Protein AF-A0AAN8IWE6-F1 (afdb_monomer_lite)

InterPro domains:
  IPR000436 Sushi/SCR/CCP domain [PF00084] (25-84)
  IPR000436 Sushi/SCR/CCP domain [PS50923] (23-91)
  IPR000436 Sushi/SCR/CCP domain [SM00032] (25-89)
  IPR035976 Sushi/SCR/CCP superfamily [SSF57535] (24-85)

Foldseek 3Di:
DPPVVVVVVVVVVVVVVVQFVQQWAADDDDDPQWWKWKDDPVDIDTPDPDTHTAQIKIATDHDPQWDFDAQGIWGRGRHDTHRPPGGGIDGD

Secondary structure (DSSP, 8-state):
--HHHHHHHHHHHHHHHHHHHHSPBPPPPPBTTBEEEEE-SS-EESS-SSPBPTT-EEEEEPPTTEEEES--EEEEETTEEETPSP-EEEE-

Radius of gyration: 18.37 Å; chains: 1; bounding box: 54×19×50 Å

Structure (mmCIF, N/CA/C/O backbone):
data_AF-A0AAN8IWE6-F1
#
_entry.id   AF-A0AAN8IWE6-F1
#
loop_
_atom_site.group_PDB
_atom_site.id
_atom_site.type_symbol
_atom_site.label_atom_id
_atom_site.label_alt_id
_atom_site.label_comp_id
_atom_site.label_asym_id
_atom_site.label_entity_id
_atom_site.label_seq_id
_atom_site.pdbx_PDB_ins_code
_atom_site.Cartn_x
_atom_site.Cartn_y
_atom_site.Cartn_z
_atom_site.occupancy
_atom_site.B_iso_or_equiv
_atom_site.auth_seq_id
_atom_site.auth_comp_id
_atom_site.auth_asym_id
_atom_site.auth_atom_id
_atom_site.pdbx_PDB_model_num
ATOM 1 N N . SER A 1 1 ? 38.133 -6.826 -30.933 1.00 56.50 1 SER A N 1
ATOM 2 C CA . SER A 1 1 ? 36.948 -7.537 -30.410 1.00 56.50 1 SER A CA 1
ATOM 3 C C . SER A 1 1 ? 36.623 -7.118 -28.965 1.00 56.50 1 SER A C 1
ATOM 5 O O . SER A 1 1 ? 36.584 -7.954 -28.077 1.00 56.50 1 SER A O 1
ATOM 7 N N . GLY A 1 2 ? 36.448 -5.814 -28.683 1.00 58.44 2 GLY A N 1
ATOM 8 C CA . GLY A 1 2 ? 36.323 -5.303 -27.296 1.00 58.44 2 GLY A CA 1
ATOM 9 C C . GLY A 1 2 ? 35.183 -4.303 -27.065 1.00 58.44 2 GLY A C 1
ATOM 10 O O . GLY A 1 2 ? 34.651 -4.206 -25.964 1.00 58.44 2 GLY A O 1
ATOM 11 N N . THR A 1 3 ? 34.742 -3.603 -28.110 1.00 57.62 3 THR A N 1
ATOM 12 C CA . THR A 1 3 ? 33.680 -2.587 -28.023 1.00 57.62 3 THR A CA 1
ATOM 13 C C . THR A 1 3 ? 32.284 -3.208 -27.903 1.00 57.62 3 THR A C 1
ATOM 15 O O . THR A 1 3 ? 31.441 -2.700 -27.170 1.00 57.62 3 THR A O 1
ATOM 18 N N . MET A 1 4 ? 32.067 -4.356 -28.556 1.00 55.81 4 MET A N 1
ATOM 19 C CA . MET A 1 4 ? 30.792 -5.085 -28.545 1.00 55.81 4 MET A CA 1
ATOM 20 C C . MET A 1 4 ? 30.487 -5.707 -27.173 1.00 55.81 4 MET A C 1
ATOM 22 O O . MET A 1 4 ? 29.348 -5.681 -26.727 1.00 55.81 4 MET A O 1
ATOM 26 N N . CYS A 1 5 ? 31.513 -6.169 -26.450 1.00 63.41 5 CYS A N 1
ATOM 27 C CA . CYS A 1 5 ? 31.375 -6.695 -25.090 1.00 63.41 5 CYS A CA 1
ATOM 28 C C . CYS A 1 5 ? 30.969 -5.588 -24.098 1.00 63.41 5 CYS A C 1
ATOM 30 O O . CYS A 1 5 ? 30.055 -5.754 -23.296 1.00 63.41 5 CYS A O 1
ATOM 32 N N . ARG A 1 6 ? 31.581 -4.402 -24.222 1.00 62.97 6 ARG A N 1
ATOM 33 C CA . ARG A 1 6 ? 31.320 -3.243 -23.357 1.00 62.97 6 ARG A CA 1
ATOM 34 C C . ARG A 1 6 ? 29.881 -2.731 -23.504 1.00 62.97 6 ARG A C 1
ATOM 36 O O . ARG A 1 6 ? 29.216 -2.504 -22.502 1.00 62.97 6 ARG A O 1
ATOM 43 N N . LEU A 1 7 ? 29.370 -2.624 -24.732 1.00 60.97 7 LEU A N 1
ATOM 44 C CA . LEU A 1 7 ? 27.993 -2.181 -24.987 1.00 60.97 7 LEU A CA 1
ATOM 45 C C . LEU A 1 7 ? 26.947 -3.180 -24.461 1.00 60.97 7 LEU A C 1
ATOM 47 O O . LEU A 1 7 ? 25.914 -2.768 -23.938 1.00 60.97 7 LEU A O 1
ATOM 51 N N . LEU A 1 8 ? 27.234 -4.485 -24.535 1.00 64.81 8 LEU A N 1
ATOM 52 C CA . LEU A 1 8 ? 26.383 -5.528 -23.954 1.00 64.81 8 LEU A CA 1
ATOM 53 C C . LEU A 1 8 ? 26.316 -5.420 -22.428 1.00 64.81 8 LEU A C 1
ATOM 55 O O . LEU A 1 8 ? 25.227 -5.463 -21.873 1.00 64.81 8 LEU A O 1
ATOM 59 N N . PHE A 1 9 ? 27.441 -5.189 -21.745 1.00 68.94 9 PHE A N 1
ATOM 60 C CA . PHE A 1 9 ? 27.427 -4.954 -20.297 1.00 68.94 9 PHE A CA 1
ATOM 61 C C . PHE A 1 9 ? 26.632 -3.699 -19.916 1.00 68.94 9 PHE A C 1
ATOM 63 O O . PHE A 1 9 ? 25.805 -3.756 -19.012 1.00 68.94 9 PHE A O 1
ATOM 70 N N . PHE A 1 10 ? 26.829 -2.582 -20.623 1.00 66.62 10 PHE A N 1
ATOM 71 C CA . PHE A 1 10 ? 26.094 -1.342 -20.350 1.00 66.62 10 PHE A CA 1
ATOM 72 C C . PHE A 1 10 ? 24.590 -1.487 -20.603 1.00 66.62 10 PHE A C 1
ATOM 74 O O . PHE A 1 10 ? 23.790 -1.066 -19.774 1.00 66.62 10 PHE A O 1
ATOM 81 N N . THR A 1 11 ? 24.189 -2.110 -21.710 1.00 67.50 11 THR A N 1
ATOM 82 C CA . THR A 1 11 ? 22.769 -2.347 -22.016 1.00 67.50 11 THR A CA 1
ATOM 83 C C . THR A 1 11 ? 22.134 -3.329 -21.041 1.00 67.50 11 THR A C 1
ATOM 85 O O . THR A 1 11 ? 21.022 -3.072 -20.594 1.00 67.50 11 THR A O 1
ATOM 88 N N . LEU A 1 12 ? 22.838 -4.391 -20.635 1.00 66.62 12 LEU A N 1
ATOM 89 C CA . LEU A 1 12 ? 22.370 -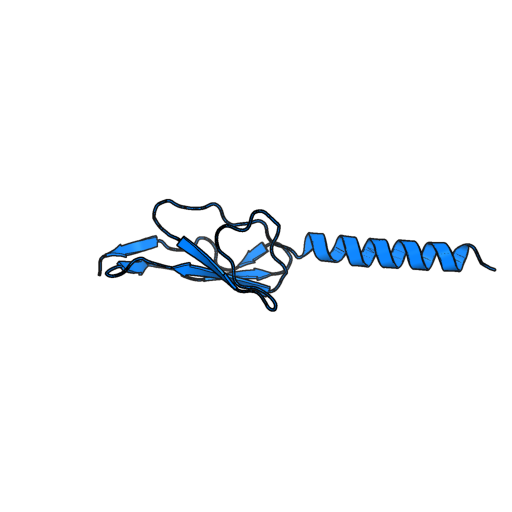5.306 -19.597 1.00 66.62 12 LEU A CA 1
ATOM 90 C C . LEU A 1 12 ? 22.135 -4.538 -18.290 1.00 66.62 12 LEU A C 1
ATOM 92 O O . LEU A 1 12 ? 21.025 -4.560 -17.780 1.00 66.62 12 LEU A O 1
ATOM 96 N N . VAL A 1 13 ? 23.117 -3.770 -17.802 1.00 69.38 13 VAL A N 1
ATOM 97 C CA . VAL A 1 13 ? 22.981 -2.951 -16.581 1.00 69.38 13 VAL A CA 1
ATOM 98 C C . VAL A 1 13 ? 21.806 -1.978 -16.683 1.00 69.38 13 VAL A C 1
ATOM 100 O O . VAL A 1 13 ? 20.983 -1.924 -15.774 1.00 69.38 13 VAL A O 1
ATOM 103 N N . VAL A 1 14 ? 21.664 -1.271 -17.806 1.00 66.00 14 VAL A N 1
ATOM 104 C CA . VAL A 1 14 ? 20.540 -0.353 -18.037 1.00 66.00 14 VAL A CA 1
ATOM 105 C C . VAL A 1 14 ? 19.204 -1.098 -18.030 1.00 66.00 14 VAL A C 1
ATOM 107 O O . VAL A 1 14 ? 18.272 -0.646 -17.376 1.00 66.00 14 VAL A O 1
ATOM 110 N N . VAL A 1 15 ? 19.094 -2.263 -18.671 1.00 64.06 15 VAL A N 1
ATOM 111 C CA . VAL A 1 15 ? 17.865 -3.072 -18.647 1.00 64.06 15 VAL A CA 1
ATOM 112 C C . VAL A 1 15 ? 17.542 -3.536 -17.226 1.00 64.06 15 VAL A C 1
ATOM 114 O O . VAL A 1 15 ? 16.397 -3.413 -16.805 1.00 64.06 15 VAL A O 1
ATOM 117 N N . ILE A 1 16 ? 18.522 -4.017 -16.459 1.00 63.84 16 ILE A N 1
ATOM 118 C CA . ILE A 1 16 ? 18.304 -4.486 -15.080 1.00 63.84 16 ILE A CA 1
ATOM 119 C C . ILE A 1 16 ? 17.849 -3.326 -14.176 1.00 63.84 16 ILE A C 1
ATOM 121 O O . ILE A 1 16 ? 16.955 -3.504 -13.349 1.00 63.84 16 ILE A O 1
ATOM 125 N N . VAL A 1 17 ? 18.422 -2.129 -14.346 1.00 60.69 17 VAL A N 1
ATOM 126 C CA . VAL A 1 17 ? 18.042 -0.921 -13.591 1.00 60.69 17 VAL A CA 1
ATOM 127 C C . VAL A 1 17 ? 16.644 -0.434 -13.991 1.00 60.69 17 VAL A C 1
ATOM 129 O O . VAL A 1 17 ? 15.816 -0.155 -13.129 1.00 60.69 17 VAL A O 1
ATOM 132 N N . VAL A 1 18 ? 16.330 -0.398 -15.290 1.00 58.25 18 VAL A N 1
ATOM 133 C CA . VAL A 1 18 ? 15.014 0.036 -15.798 1.00 58.25 18 VAL A CA 1
ATOM 134 C C . VAL A 1 18 ? 13.896 -0.926 -15.373 1.00 58.25 18 VAL A C 1
ATOM 136 O O . VAL A 1 18 ? 12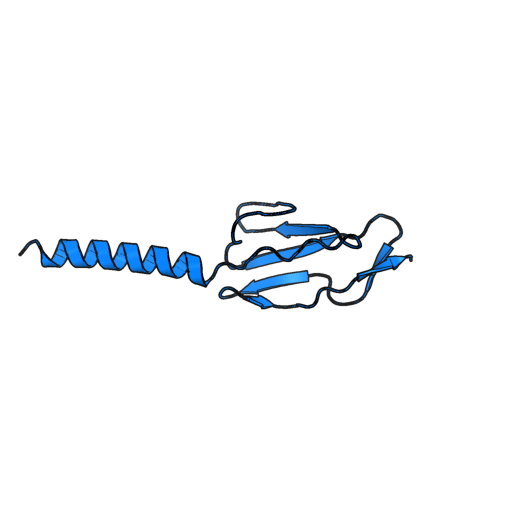.784 -0.488 -15.083 1.00 58.25 18 VAL A O 1
ATOM 139 N N . ARG A 1 19 ? 14.172 -2.234 -15.279 1.00 57.94 19 ARG A N 1
ATOM 140 C CA . ARG A 1 19 ? 13.192 -3.242 -14.829 1.00 57.94 19 ARG A CA 1
ATOM 141 C C . ARG A 1 19 ? 12.766 -3.043 -13.372 1.00 57.94 19 ARG A C 1
ATOM 143 O O . ARG A 1 19 ? 11.577 -3.148 -13.097 1.00 57.94 19 ARG A O 1
ATOM 150 N N . GLN A 1 20 ? 13.692 -2.694 -12.476 1.00 55.72 20 GLN A N 1
ATOM 151 C CA . GLN A 1 20 ? 13.398 -2.455 -11.052 1.00 55.72 20 GLN A CA 1
ATOM 152 C C . GLN A 1 20 ? 12.464 -1.252 -10.834 1.00 55.72 20 GLN A C 1
ATOM 154 O O . GLN A 1 20 ? 11.624 -1.265 -9.934 1.00 55.72 20 GLN A O 1
ATOM 159 N N . GLY A 1 21 ? 12.557 -0.230 -11.690 1.00 57.59 21 GLY A N 1
ATOM 160 C CA . GLY A 1 21 ? 11.688 0.948 -11.619 1.00 57.59 21 GLY A CA 1
ATOM 161 C C . GLY A 1 21 ? 10.248 0.700 -12.082 1.00 57.59 21 GLY A C 1
ATOM 162 O O . GLY A 1 21 ? 9.340 1.364 -11.598 1.00 57.59 21 GLY A O 1
ATOM 163 N N . TYR A 1 22 ? 10.018 -0.261 -12.986 1.00 62.34 22 TYR A N 1
ATOM 164 C CA . TYR A 1 22 ? 8.684 -0.524 -13.550 1.00 62.34 22 TYR A CA 1
ATOM 165 C C . TYR A 1 22 ? 7.843 -1.495 -12.710 1.00 62.34 22 TYR A C 1
ATOM 167 O O . TYR A 1 22 ? 6.623 -1.532 -12.839 1.00 62.34 22 TYR A O 1
ATOM 175 N N . THR A 1 23 ? 8.482 -2.293 -11.853 1.00 80.88 23 THR A N 1
ATOM 176 C CA . THR A 1 23 ? 7.799 -3.227 -10.945 1.00 80.88 23 THR A CA 1
ATOM 177 C C . THR A 1 23 ? 7.513 -2.621 -9.572 1.00 80.88 23 THR A C 1
ATOM 179 O O . THR A 1 23 ? 6.858 -3.258 -8.755 1.00 80.88 23 THR A O 1
ATOM 182 N N . SER A 1 24 ? 7.979 -1.396 -9.322 1.00 89.44 24 SER A N 1
ATOM 183 C CA . SER A 1 24 ? 7.804 -0.700 -8.049 1.00 89.44 24 SER A CA 1
ATOM 184 C C . SER A 1 24 ? 6.513 0.119 -8.032 1.00 89.44 24 SER A C 1
ATOM 186 O O . SER A 1 24 ? 6.152 0.744 -9.028 1.00 89.44 24 SER A O 1
ATOM 188 N N . CYS A 1 25 ? 5.813 0.139 -6.902 1.00 91.81 25 CYS A N 1
ATOM 189 C CA . CYS A 1 25 ? 4.541 0.841 -6.763 1.00 91.81 25 CYS A CA 1
ATOM 190 C C . CYS A 1 25 ? 4.713 2.228 -6.130 1.00 91.81 25 CYS A C 1
ATOM 192 O O . CYS A 1 25 ? 5.520 2.390 -5.210 1.00 91.81 25 CYS A O 1
ATOM 194 N N . PRO A 1 26 ? 3.933 3.237 -6.558 1.00 92.44 26 PRO A N 1
ATOM 195 C CA . PRO A 1 26 ? 3.926 4.536 -5.896 1.00 92.44 26 PRO A CA 1
ATOM 196 C C . PRO A 1 26 ? 3.314 4.427 -4.487 1.00 92.44 26 PRO A C 1
ATOM 198 O O . PRO A 1 26 ? 2.422 3.600 -4.283 1.00 92.44 26 PRO A O 1
ATOM 201 N N . PRO A 1 27 ? 3.730 5.255 -3.517 1.00 92.06 27 PRO A N 1
ATOM 202 C CA . PRO A 1 27 ? 3.052 5.365 -2.227 1.00 92.06 27 PRO A CA 1
ATOM 203 C C . PRO A 1 27 ? 1.547 5.624 -2.386 1.00 92.06 27 PRO A C 1
ATOM 205 O O . PRO A 1 27 ? 1.137 6.442 -3.210 1.00 92.06 27 PRO A O 1
ATOM 208 N N . ILE A 1 28 ? 0.720 4.928 -1.602 1.00 91.06 28 ILE A N 1
ATOM 209 C CA . ILE A 1 28 ? -0.722 5.200 -1.551 1.00 91.06 28 ILE A CA 1
ATOM 210 C C . ILE A 1 28 ? -0.906 6.499 -0.753 1.00 91.06 28 ILE A C 1
ATOM 212 O O . ILE A 1 28 ? -0.306 6.605 0.324 1.00 91.06 28 ILE A O 1
ATOM 216 N N . PRO A 1 29 ? -1.704 7.467 -1.250 1.00 86.19 29 PRO A N 1
ATOM 217 C CA . PRO A 1 29 ? -1.934 8.723 -0.548 1.00 86.19 29 PRO A CA 1
ATOM 218 C C . PRO A 1 29 ? -2.460 8.468 0.863 1.00 86.19 29 PRO A C 1
ATOM 220 O O . PRO A 1 29 ? -3.321 7.611 1.084 1.00 86.19 29 PRO A O 1
ATOM 223 N N . ASP A 1 30 ? -1.919 9.211 1.820 1.00 75.31 30 ASP A N 1
ATOM 224 C CA . ASP A 1 30 ? -2.402 9.215 3.190 1.00 75.31 30 ASP A CA 1
ATOM 225 C C . ASP A 1 30 ? -3.858 9.699 3.261 1.00 75.31 30 ASP A C 1
ATOM 227 O O . ASP A 1 30 ? -4.259 10.676 2.630 1.00 75.31 30 ASP A O 1
ATOM 231 N N . SER A 1 31 ? -4.666 8.978 4.040 1.00 75.00 31 SER A N 1
ATOM 232 C CA . SER A 1 31 ? -6.022 9.384 4.401 1.00 75.00 31 SER A CA 1
ATOM 233 C C . SER A 1 31 ? -6.036 9.797 5.874 1.00 75.00 31 SER A C 1
ATOM 235 O O . SER A 1 31 ? -5.433 9.104 6.699 1.00 75.00 31 SER A O 1
ATOM 237 N N . PRO A 1 32 ? -6.757 10.864 6.261 1.00 71.25 32 PRO A N 1
ATOM 238 C CA . PRO A 1 32 ? -6.893 11.244 7.668 1.00 71.25 32 PRO A CA 1
ATOM 239 C C . PRO A 1 32 ? -7.580 10.162 8.517 1.00 71.25 32 PRO A C 1
ATOM 241 O O . PRO A 1 32 ? -7.410 10.138 9.734 1.00 71.25 32 PRO A O 1
ATOM 244 N N . THR A 1 33 ? -8.352 9.263 7.897 1.00 69.38 33 THR A N 1
ATOM 245 C CA . THR A 1 33 ? -9.129 8.225 8.592 1.00 69.38 33 THR A CA 1
ATOM 246 C C . THR A 1 33 ? -8.354 6.932 8.825 1.00 69.38 33 THR A C 1
ATOM 248 O O . THR A 1 33 ? -8.786 6.108 9.635 1.00 69.38 33 THR A O 1
ATOM 251 N N . ALA A 1 34 ? -7.214 6.729 8.155 1.00 76.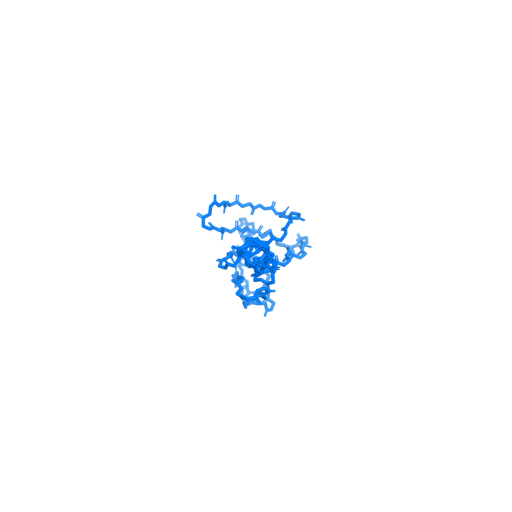19 34 ALA A N 1
ATOM 252 C CA . ALA A 1 34 ? -6.491 5.470 8.249 1.00 76.19 34 ALA A CA 1
ATOM 253 C C . ALA A 1 34 ? -4.978 5.599 8.056 1.00 76.19 34 ALA A C 1
ATOM 255 O O . ALA A 1 34 ? -4.485 6.260 7.145 1.00 76.19 34 ALA A O 1
ATOM 256 N N . ARG A 1 35 ? -4.222 4.879 8.894 1.00 87.50 35 ARG A N 1
ATOM 257 C CA . ARG A 1 35 ? -2.761 4.818 8.814 1.00 87.50 35 ARG A CA 1
ATOM 258 C C . ARG A 1 35 ? -2.333 3.567 8.057 1.00 87.50 35 ARG A C 1
ATOM 260 O O . ARG A 1 35 ? -2.671 2.457 8.464 1.00 87.50 35 ARG A O 1
ATOM 267 N N . LEU A 1 36 ? -1.562 3.731 6.986 1.00 91.44 36 LEU A N 1
ATOM 268 C CA . LEU A 1 36 ? -1.021 2.611 6.215 1.00 91.44 36 LEU A CA 1
ATOM 269 C C . LEU A 1 36 ? 0.365 2.222 6.717 1.00 91.44 36 LEU A C 1
ATOM 271 O O . LEU A 1 36 ? 1.235 3.072 6.902 1.00 91.44 36 LEU A O 1
ATOM 275 N N . MET A 1 37 ? 0.567 0.926 6.931 1.00 93.50 37 MET A N 1
ATOM 276 C CA . MET A 1 37 ? 1.863 0.350 7.263 1.00 93.50 37 MET A CA 1
ATOM 277 C C . MET A 1 37 ? 2.335 -0.516 6.108 1.00 93.50 37 MET A C 1
ATOM 279 O O . MET A 1 37 ? 1.624 -1.424 5.689 1.00 93.50 37 MET A O 1
ATOM 283 N N . TYR A 1 38 ? 3.523 -0.226 5.600 1.00 94.69 38 TYR A N 1
ATOM 284 C CA . TYR A 1 38 ? 4.107 -0.911 4.461 1.00 94.69 38 TYR A CA 1
ATOM 285 C C . TYR A 1 38 ? 5.150 -1.894 4.966 1.00 94.69 38 TYR A C 1
ATOM 287 O O . TYR A 1 38 ? 6.063 -1.500 5.691 1.00 94.69 38 TYR A O 1
ATOM 295 N N . THR A 1 39 ? 5.017 -3.158 4.589 1.00 95.56 39 THR A N 1
ATOM 296 C CA . THR A 1 39 ? 5.953 -4.222 4.949 1.00 95.56 39 THR A CA 1
ATOM 297 C C . THR A 1 39 ? 6.507 -4.828 3.675 1.00 95.56 39 THR A C 1
ATOM 299 O O . THR A 1 39 ? 5.760 -5.364 2.858 1.00 95.56 39 THR A O 1
ATOM 302 N N . SER A 1 40 ? 7.818 -4.721 3.523 1.00 91.81 40 SER A N 1
ATOM 303 C CA . SER A 1 40 ? 8.582 -5.314 2.440 1.00 91.81 40 SER A CA 1
ATOM 304 C C . SER A 1 40 ? 9.510 -6.413 2.970 1.00 91.81 40 SER A C 1
ATOM 306 O O . SER A 1 40 ? 9.590 -6.647 4.176 1.00 91.81 40 SER A O 1
ATOM 308 N N . SER A 1 41 ? 10.234 -7.069 2.065 1.00 85.38 41 SER A N 1
ATOM 309 C CA . SER A 1 41 ? 11.250 -8.086 2.347 1.00 85.38 41 SER A CA 1
ATOM 310 C C . SER A 1 41 ? 12.343 -7.589 3.308 1.00 85.38 41 SER A C 1
ATOM 312 O O . SER A 1 41 ? 12.816 -8.336 4.163 1.00 85.38 41 SER A O 1
ATOM 314 N N . SER A 1 42 ? 12.719 -6.316 3.181 1.00 82.88 42 SER A N 1
ATOM 315 C CA . SER A 1 42 ? 13.893 -5.719 3.823 1.00 82.88 42 SER A CA 1
ATOM 316 C C . SER A 1 42 ? 13.560 -4.616 4.833 1.00 82.88 42 SER A C 1
ATOM 318 O O . SER A 1 42 ? 14.418 -4.213 5.618 1.00 82.88 42 SER A O 1
ATOM 320 N N . SER A 1 43 ? 12.326 -4.101 4.826 1.00 87.94 43 SER A N 1
ATOM 321 C CA . SER A 1 43 ? 11.952 -2.918 5.604 1.00 87.94 43 SER A CA 1
ATOM 322 C C . SER A 1 43 ? 10.473 -2.891 5.987 1.00 87.94 43 SER A C 1
ATOM 324 O O . SER A 1 43 ? 9.613 -3.475 5.330 1.00 87.94 43 SER A O 1
ATOM 326 N N . THR A 1 44 ? 10.160 -2.192 7.079 1.00 93.44 44 THR A N 1
ATOM 327 C CA . THR A 1 44 ? 8.789 -1.815 7.443 1.00 93.44 44 THR A CA 1
ATOM 328 C C . THR A 1 44 ? 8.752 -0.318 7.697 1.00 93.44 44 THR A C 1
ATOM 330 O O . THR A 1 44 ? 9.538 0.190 8.494 1.00 93.44 44 THR A O 1
ATOM 333 N N . GLN A 1 45 ? 7.855 0.392 7.017 1.00 93.00 45 GLN A N 1
ATOM 334 C CA . GLN A 1 45 ? 7.796 1.852 7.057 1.00 93.00 45 GLN A CA 1
ATOM 335 C C . GLN A 1 45 ? 6.363 2.385 6.991 1.00 93.00 45 GLN A C 1
ATOM 337 O O . GLN A 1 45 ? 5.420 1.684 6.617 1.00 93.00 45 GLN A O 1
ATOM 342 N N . VAL A 1 46 ? 6.202 3.649 7.376 1.00 91.12 46 VAL A N 1
ATOM 343 C CA . VAL A 1 46 ? 4.942 4.396 7.315 1.00 91.12 46 VAL A CA 1
ATOM 344 C C . VAL A 1 46 ? 5.217 5.723 6.622 1.00 91.12 46 VAL A C 1
ATOM 346 O O . VAL A 1 46 ? 6.199 6.376 6.955 1.00 91.12 46 VAL A O 1
ATOM 349 N N . GLY A 1 47 ? 4.359 6.114 5.679 1.00 86.69 47 GLY A N 1
ATOM 350 C CA . GLY A 1 47 ? 4.551 7.329 4.878 1.00 86.69 47 GLY A CA 1
ATOM 351 C C . GLY A 1 47 ? 5.805 7.300 3.989 1.00 86.69 47 GLY A C 1
ATOM 352 O O . GLY A 1 47 ? 6.618 8.217 4.082 1.00 86.69 47 GLY A O 1
ATOM 353 N N . PRO A 1 48 ? 6.011 6.256 3.162 1.00 89.31 48 PRO A N 1
ATOM 354 C CA . PRO A 1 48 ? 7.132 6.218 2.229 1.00 89.31 48 PRO A CA 1
ATOM 355 C C . PRO A 1 48 ? 7.035 7.369 1.219 1.00 89.31 48 PRO A C 1
ATOM 357 O O . PRO A 1 48 ? 5.972 7.618 0.658 1.00 89.31 48 PRO A O 1
ATOM 360 N N . THR A 1 49 ? 8.154 8.040 0.952 1.00 87.88 49 THR A N 1
ATOM 361 C CA . THR A 1 49 ? 8.263 9.092 -0.079 1.00 87.88 49 THR A CA 1
ATOM 362 C C . THR A 1 49 ? 8.876 8.583 -1.386 1.00 87.88 49 THR A C 1
ATOM 364 O O . THR A 1 49 ? 8.874 9.287 -2.392 1.00 87.88 49 THR A O 1
ATOM 367 N N . SER A 1 50 ? 9.390 7.351 -1.376 1.00 88.25 50 SER A N 1
ATOM 368 C CA . SER A 1 50 ? 10.011 6.673 -2.515 1.00 88.25 50 SER A CA 1
ATOM 369 C C . SER A 1 50 ? 9.123 5.520 -3.001 1.00 88.25 50 SER A C 1
ATOM 371 O O . SER A 1 50 ? 8.374 4.963 -2.191 1.00 88.25 50 SER A O 1
ATOM 373 N N . PRO A 1 51 ? 9.209 5.118 -4.286 1.00 90.56 51 PRO A N 1
ATOM 374 C CA . PRO A 1 51 ? 8.539 3.921 -4.783 1.00 90.56 51 PRO A CA 1
ATOM 375 C C . PRO A 1 51 ? 8.900 2.677 -3.968 1.00 90.56 51 PRO A C 1
ATOM 377 O O . PRO A 1 51 ? 10.039 2.524 -3.519 1.00 90.56 51 PRO A O 1
ATOM 380 N N . LEU A 1 52 ? 7.915 1.804 -3.783 1.00 91.50 52 LEU A N 1
ATOM 381 C CA . LEU A 1 52 ? 8.025 0.577 -3.001 1.00 91.50 52 LEU A CA 1
ATOM 382 C C . LEU A 1 52 ? 8.287 -0.605 -3.923 1.00 91.50 52 LEU A C 1
ATOM 384 O O . LEU A 1 52 ? 7.668 -0.707 -4.978 1.00 91.50 52 LEU A O 1
ATOM 388 N N . GLU A 1 53 ? 9.189 -1.494 -3.518 1.00 91.69 53 GLU A N 1
ATOM 389 C CA . GLU A 1 53 ? 9.546 -2.674 -4.30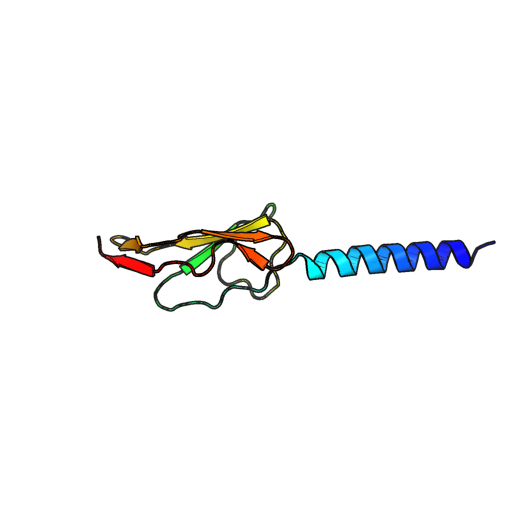3 1.00 91.69 53 GLU A CA 1
ATOM 390 C C . GLU A 1 53 ? 8.347 -3.613 -4.518 1.00 91.69 53 GLU A C 1
ATOM 392 O O . GLU A 1 53 ? 7.382 -3.633 -3.741 1.00 91.69 53 GLU A O 1
ATOM 397 N N . ASP A 1 54 ? 8.426 -4.407 -5.584 1.00 91.75 54 ASP A N 1
ATOM 398 C CA . ASP A 1 54 ? 7.465 -5.472 -5.862 1.00 91.75 54 ASP A CA 1
ATOM 399 C C . ASP A 1 54 ? 7.339 -6.428 -4.666 1.00 91.75 54 ASP A C 1
ATOM 401 O O . ASP A 1 54 ? 8.313 -6.719 -3.974 1.00 91.75 54 ASP A O 1
ATOM 405 N N . GLY A 1 55 ? 6.121 -6.886 -4.389 1.00 92.62 55 GLY A N 1
ATOM 406 C CA . GLY A 1 55 ? 5.821 -7.726 -3.233 1.00 92.62 55 GLY A CA 1
ATOM 407 C C . GLY A 1 55 ? 5.598 -6.955 -1.932 1.00 92.62 55 GLY A C 1
ATOM 408 O O . GLY A 1 55 ? 5.145 -7.556 -0.957 1.00 92.62 55 GLY A O 1
ATOM 409 N N . THR A 1 56 ? 5.833 -5.637 -1.895 1.00 95.06 56 THR A N 1
ATOM 410 C CA . THR A 1 56 ? 5.508 -4.832 -0.708 1.00 95.06 56 THR A CA 1
ATOM 411 C C . THR A 1 56 ? 4.018 -4.928 -0.377 1.00 95.06 56 THR A C 1
ATOM 413 O O . THR A 1 56 ? 3.164 -4.767 -1.249 1.00 95.06 56 THR A O 1
ATOM 416 N N . ILE A 1 57 ? 3.689 -5.129 0.898 1.00 95.69 57 ILE A N 1
ATOM 417 C CA . ILE A 1 57 ? 2.312 -5.208 1.394 1.00 95.69 57 ILE A CA 1
ATOM 418 C C . ILE A 1 57 ? 1.977 -3.928 2.156 1.00 95.69 57 ILE A C 1
ATOM 420 O O . ILE A 1 57 ? 2.580 -3.634 3.187 1.00 95.69 57 ILE A O 1
ATOM 424 N N . ALA A 1 58 ? 0.98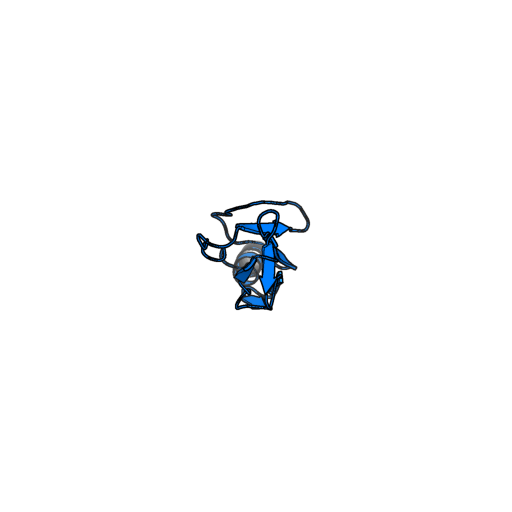3 -3.184 1.683 1.00 95.06 58 ALA A N 1
ATOM 425 C CA . ALA A 1 58 ? 0.370 -2.077 2.401 1.00 95.06 58 ALA A CA 1
ATOM 426 C C . ALA A 1 58 ? -0.781 -2.607 3.266 1.00 95.06 58 ALA A C 1
ATOM 428 O O . ALA A 1 58 ? -1.720 -3.216 2.758 1.00 95.06 58 ALA A O 1
ATOM 429 N N . LYS A 1 59 ? -0.728 -2.371 4.576 1.00 93.50 59 LYS A N 1
ATOM 430 C CA . LYS A 1 59 ? -1.736 -2.812 5.544 1.00 93.50 59 LYS A CA 1
ATOM 431 C C . LYS A 1 59 ? -2.401 -1.624 6.224 1.00 93.50 59 LYS A C 1
ATOM 433 O O . LYS A 1 59 ? -1.730 -0.778 6.815 1.00 93.50 59 LYS A O 1
ATOM 438 N N . LEU A 1 60 ? -3.729 -1.614 6.201 1.00 92.06 60 LEU A N 1
ATOM 439 C CA . LEU A 1 60 ? -4.568 -0.665 6.917 1.00 92.06 60 LEU A CA 1
ATOM 440 C C . LEU A 1 60 ? -4.459 -0.916 8.424 1.00 92.06 60 LEU A C 1
ATOM 442 O O . LEU A 1 60 ? -4.754 -2.009 8.919 1.00 92.06 60 LEU A O 1
ATOM 446 N N . LYS A 1 61 ? -4.019 0.097 9.170 1.00 90.50 61 LYS A N 1
ATOM 447 C CA . LYS A 1 61 ? -3.906 0.059 10.626 1.00 90.50 61 LYS A CA 1
ATOM 448 C C . LYS A 1 61 ? -4.946 0.999 11.232 1.00 90.50 61 LYS A C 1
ATOM 450 O O . LYS A 1 61 ? -4.781 2.218 11.210 1.00 90.50 61 LYS A O 1
ATOM 455 N N . CYS A 1 62 ? -6.000 0.413 11.793 1.00 88.81 62 CYS A N 1
ATOM 456 C CA . CYS A 1 62 ? -7.035 1.163 12.497 1.00 88.81 62 CYS A CA 1
ATOM 457 C C . CYS A 1 62 ? -6.625 1.494 13.940 1.00 88.81 62 CYS A C 1
ATOM 459 O O . CYS A 1 62 ? -5.907 0.706 14.570 1.00 88.81 62 CYS A O 1
ATOM 461 N N . PRO A 1 63 ? -7.075 2.645 14.472 1.00 88.00 63 PRO A N 1
ATOM 462 C CA . PRO A 1 63 ? -6.866 3.000 15.868 1.00 88.00 63 PRO A CA 1
ATOM 463 C C . PRO A 1 63 ? -7.615 2.039 16.812 1.00 88.00 63 PRO A C 1
ATOM 465 O O . PRO A 1 63 ? -8.554 1.355 16.390 1.00 88.00 63 PRO A O 1
ATOM 468 N N . PRO A 1 64 ? -7.237 1.983 18.103 1.00 89.19 64 PRO A N 1
ATOM 469 C CA . PRO A 1 64 ? -7.956 1.196 19.102 1.00 89.19 64 PRO A CA 1
ATOM 470 C C . PRO A 1 64 ? -9.462 1.510 19.115 1.00 89.19 64 PRO A C 1
ATOM 472 O O . PRO A 1 64 ? -9.872 2.661 18.961 1.00 89.19 64 PRO A O 1
ATOM 475 N N . GLY A 1 65 ? -10.294 0.479 19.274 1.00 89.19 65 GLY A N 1
ATOM 476 C CA . GLY A 1 65 ? -11.757 0.613 19.237 1.00 89.19 65 GLY A CA 1
ATOM 477 C C . GLY A 1 65 ? -12.360 0.766 17.835 1.00 89.19 65 GLY A C 1
ATOM 478 O O . GLY A 1 65 ? -13.567 0.946 17.723 1.00 89.19 65 GLY A O 1
ATOM 479 N N . HIS A 1 66 ? -11.552 0.680 16.774 1.00 90.50 66 HIS A N 1
ATOM 480 C CA . HIS A 1 66 ? -12.018 0.650 15.387 1.00 90.50 66 HIS A CA 1
ATOM 481 C C . HIS A 1 66 ? -11.572 -0.643 14.694 1.00 90.50 66 HIS A C 1
ATOM 483 O O . HIS A 1 66 ? -10.527 -1.215 15.012 1.00 90.50 66 HIS A O 1
ATOM 489 N N . LYS A 1 67 ? -12.356 -1.099 13.718 1.00 89.81 67 LYS A N 1
ATOM 490 C CA . LYS A 1 67 ? -12.036 -2.212 12.821 1.00 89.81 67 LYS A CA 1
ATOM 491 C C . LYS A 1 67 ? -12.058 -1.747 11.376 1.00 89.81 67 LYS A C 1
ATOM 493 O O . LYS A 1 67 ? -12.781 -0.823 11.026 1.00 89.81 67 LYS A O 1
ATOM 498 N N . ALA A 1 68 ? -11.251 -2.408 10.554 1.00 90.06 68 ALA A N 1
ATOM 499 C CA . ALA A 1 68 ? -11.283 -2.211 9.116 1.00 90.06 68 ALA A CA 1
ATOM 500 C C . ALA A 1 68 ? -12.582 -2.798 8.550 1.00 90.06 68 ALA A C 1
ATOM 502 O O . ALA A 1 68 ? -12.909 -3.955 8.821 1.00 90.06 68 ALA A O 1
ATOM 503 N N . THR A 1 69 ? -13.282 -2.008 7.751 1.00 90.38 69 THR A N 1
ATOM 504 C CA . THR A 1 69 ? -14.471 -2.396 7.000 1.00 90.38 69 THR A CA 1
ATOM 505 C C . THR A 1 69 ? -14.085 -2.449 5.527 1.00 90.38 69 THR A C 1
ATOM 507 O O . THR A 1 69 ? -13.760 -1.422 4.939 1.00 90.38 69 THR A O 1
ATOM 510 N N . GLY A 1 70 ? -14.098 -3.642 4.927 1.00 89.19 70 GLY A N 1
ATOM 511 C CA . GLY A 1 70 ? -13.644 -3.868 3.550 1.00 89.19 70 GLY A CA 1
ATOM 512 C C . GLY A 1 70 ? -12.194 -4.355 3.464 1.00 89.19 70 GLY A C 1
ATOM 513 O O . GLY A 1 70 ? -11.708 -5.058 4.353 1.00 89.19 70 GLY A O 1
ATOM 514 N N . THR A 1 71 ? -11.502 -4.021 2.373 1.00 91.31 71 THR A N 1
ATOM 515 C CA . THR A 1 71 ? -10.153 -4.532 2.093 1.00 91.31 71 THR A CA 1
ATOM 516 C C . THR A 1 71 ? -9.109 -3.863 2.984 1.00 91.31 71 THR A C 1
ATOM 518 O O . THR A 1 71 ? -8.874 -2.664 2.890 1.00 91.31 71 THR A O 1
ATOM 521 N N . ALA A 1 72 ? -8.445 -4.627 3.850 1.00 91.94 72 ALA A N 1
ATOM 522 C CA . ALA A 1 72 ? -7.460 -4.084 4.793 1.00 91.94 72 ALA A CA 1
ATOM 523 C C . ALA A 1 72 ? -6.005 -4.181 4.304 1.00 91.94 72 ALA A C 1
ATOM 525 O O . ALA A 1 72 ? -5.091 -3.745 5.006 1.00 91.94 72 ALA A O 1
ATOM 526 N N . THR A 1 73 ? -5.763 -4.792 3.146 1.00 94.38 73 THR A N 1
ATOM 527 C CA . THR A 1 73 ? -4.416 -5.046 2.625 1.00 94.38 73 THR A CA 1
ATOM 528 C C . THR A 1 73 ? -4.367 -4.883 1.117 1.00 94.38 73 THR A C 1
ATOM 530 O O . THR A 1 73 ? -5.247 -5.390 0.426 1.00 94.38 73 THR A O 1
ATOM 533 N N . ALA A 1 74 ? -3.306 -4.258 0.619 1.00 95.44 74 ALA A N 1
ATOM 534 C CA . ALA A 1 74 ? -2.979 -4.213 -0.796 1.00 95.44 74 ALA A CA 1
ATOM 535 C C . ALA A 1 74 ? -1.538 -4.683 -1.016 1.00 95.44 74 ALA A C 1
ATOM 537 O O . ALA A 1 74 ? -0.656 -4.378 -0.214 1.00 95.44 74 ALA A O 1
ATOM 538 N N . THR A 1 75 ? -1.292 -5.405 -2.102 1.00 95.81 75 THR A N 1
ATOM 539 C CA . THR A 1 75 ? 0.031 -5.943 -2.441 1.00 95.81 75 THR A CA 1
ATOM 540 C C . THR A 1 75 ? 0.541 -5.288 -3.712 1.00 95.81 75 THR A C 1
ATOM 542 O O . THR A 1 75 ? -0.190 -5.194 -4.696 1.00 95.81 75 THR A O 1
ATOM 545 N N . CYS A 1 76 ? 1.785 -4.822 -3.697 1.00 94.69 76 CYS A N 1
ATOM 546 C CA . CYS A 1 76 ? 2.448 -4.313 -4.884 1.00 94.69 76 CYS A CA 1
ATOM 547 C C . CYS A 1 76 ? 2.823 -5.482 -5.797 1.00 94.69 76 CYS A C 1
ATOM 549 O O . CYS A 1 76 ? 3.520 -6.404 -5.376 1.00 94.69 76 CYS A O 1
ATOM 551 N N . THR A 1 77 ? 2.346 -5.472 -7.037 1.00 93.44 77 THR A N 1
ATOM 552 C CA . THR A 1 77 ? 2.663 -6.491 -8.038 1.00 93.44 77 THR A CA 1
ATOM 553 C C . THR A 1 77 ? 2.784 -5.846 -9.410 1.00 93.44 77 THR A C 1
ATOM 555 O O . THR A 1 77 ? 1.854 -5.199 -9.894 1.00 93.44 77 THR A O 1
ATOM 558 N N . ALA A 1 78 ? 3.941 -6.020 -10.041 1.00 89.88 78 ALA A N 1
ATOM 559 C CA . ALA A 1 78 ? 4.311 -5.462 -11.333 1.00 89.88 78 ALA A CA 1
ATOM 560 C C . ALA A 1 78 ? 3.995 -3.955 -11.449 1.00 89.88 78 ALA A C 1
ATOM 562 O O . ALA A 1 78 ? 3.417 -3.506 -12.439 1.00 89.88 78 ALA A O 1
ATOM 563 N N . GLY A 1 79 ? 4.337 -3.183 -10.409 1.00 90.25 79 GLY A N 1
ATOM 564 C CA . GLY A 1 79 ? 4.146 -1.729 -10.369 1.00 90.25 79 GLY A CA 1
ATOM 565 C C . GLY A 1 79 ? 2.709 -1.271 -10.104 1.00 90.25 79 GLY A C 1
ATOM 566 O O . GLY A 1 79 ? 2.407 -0.082 -10.209 1.00 90.25 79 GLY A O 1
ATOM 567 N N . LYS A 1 80 ? 1.801 -2.192 -9.757 1.00 92.31 80 LYS A N 1
ATOM 568 C CA . LYS A 1 80 ? 0.403 -1.890 -9.430 1.00 92.31 80 LYS A CA 1
ATOM 569 C C . LYS A 1 80 ? 0.023 -2.433 -8.061 1.00 92.31 80 LYS A C 1
ATOM 571 O O . LYS A 1 80 ? 0.420 -3.527 -7.680 1.00 92.31 80 LYS A O 1
ATOM 576 N N . TRP A 1 81 ? -0.809 -1.688 -7.345 1.00 94.12 81 TRP A N 1
ATOM 577 C CA . TRP A 1 81 ? -1.408 -2.168 -6.105 1.00 94.12 81 TRP A CA 1
ATOM 578 C C . TRP A 1 81 ? -2.613 -3.061 -6.396 1.00 94.12 81 TRP A C 1
ATOM 580 O O . TRP A 1 81 ? -3.611 -2.613 -6.960 1.00 94.12 81 TRP A O 1
ATOM 590 N N . ILE A 1 82 ? -2.529 -4.318 -5.975 1.00 95.12 82 ILE A N 1
ATOM 591 C CA . ILE A 1 82 ? -3.615 -5.297 -6.015 1.00 95.12 82 ILE A CA 1
ATOM 592 C C . ILE A 1 82 ? -4.354 -5.256 -4.678 1.00 95.12 82 ILE A C 1
ATOM 594 O O . ILE A 1 82 ? -3.720 -5.335 -3.631 1.00 95.12 82 ILE A O 1
ATOM 598 N N . GLY A 1 83 ? -5.684 -5.140 -4.698 1.00 91.50 83 GLY A N 1
ATOM 599 C CA . GLY A 1 83 ? -6.498 -4.999 -3.480 1.00 91.50 83 GLY A CA 1
ATOM 600 C C . GLY A 1 83 ? -6.883 -3.557 -3.135 1.00 91.50 83 GLY A C 1
ATOM 601 O O . GLY A 1 83 ? -7.361 -3.299 -2.035 1.00 91.50 83 GLY A O 1
ATOM 602 N N . LEU A 1 84 ? -6.696 -2.614 -4.064 1.00 91.69 84 LEU A N 1
ATOM 603 C CA . LEU A 1 84 ? -7.340 -1.303 -3.987 1.00 91.69 84 LEU A CA 1
ATOM 604 C C . LEU A 1 84 ? -8.791 -1.356 -4.507 1.00 91.69 84 LEU A C 1
ATOM 606 O O . LEU A 1 84 ? -9.080 -2.153 -5.403 1.00 91.69 84 LEU A O 1
ATOM 610 N N . PRO A 1 85 ? -9.682 -0.477 -4.011 1.00 90.44 85 PRO A N 1
ATOM 611 C CA . PRO A 1 85 ? -9.454 0.473 -2.919 1.00 90.44 85 PRO A CA 1
ATOM 612 C C . PRO A 1 85 ? -9.358 -0.230 -1.558 1.00 90.44 85 PRO A C 1
ATOM 614 O O . PRO A 1 85 ? -10.008 -1.251 -1.323 1.00 90.44 85 PRO A O 1
ATOM 617 N N . LEU A 1 86 ? -8.540 0.325 -0.660 1.00 90.06 86 LEU A N 1
ATOM 618 C CA . LEU A 1 86 ? -8.579 -0.081 0.742 1.00 90.06 86 LEU A CA 1
ATOM 619 C C . LEU A 1 86 ? -9.894 0.392 1.365 1.00 90.06 86 LEU A C 1
ATOM 621 O O . LEU A 1 86 ? -10.455 1.409 0.963 1.00 90.06 86 LEU A O 1
ATOM 625 N N . GLY A 1 87 ? -10.376 -0.380 2.329 1.00 89.50 87 GLY A N 1
ATOM 626 C CA . GLY A 1 87 ? -11.523 -0.028 3.146 1.00 89.50 87 GLY A CA 1
ATOM 627 C C . GLY A 1 87 ? -11.200 1.048 4.181 1.00 89.50 87 GLY A C 1
ATOM 628 O O . GLY A 1 87 ? -10.076 1.545 4.272 1.00 89.50 87 GLY A O 1
ATOM 629 N N . ASP A 1 88 ? -12.188 1.352 5.012 1.00 89.25 88 ASP A N 1
ATOM 630 C CA . ASP A 1 88 ? -12.109 2.385 6.044 1.00 89.25 88 ASP A CA 1
ATOM 631 C C . ASP A 1 88 ? -12.096 1.789 7.451 1.00 89.25 88 ASP A C 1
ATOM 633 O O . ASP A 1 88 ? -12.421 0.623 7.667 1.00 89.25 88 ASP A O 1
ATOM 637 N N . CYS A 1 89 ? -11.737 2.605 8.437 1.00 89.56 89 CYS A N 1
ATOM 638 C CA . CYS A 1 89 ? -11.825 2.229 9.842 1.00 89.56 89 CYS A CA 1
ATOM 639 C C . CYS A 1 89 ? -13.171 2.672 10.434 1.00 89.56 89 CYS A C 1
ATOM 641 O O . CYS A 1 89 ? -13.456 3.864 10.522 1.00 89.56 89 CYS A O 1
ATOM 643 N N . SER A 1 90 ? -13.984 1.720 10.892 1.00 89.56 90 SER A N 1
ATOM 644 C CA . SER A 1 90 ? -15.267 1.965 11.562 1.00 89.56 90 SER A CA 1
ATOM 645 C C . SER A 1 90 ? -15.184 1.592 13.041 1.00 89.56 90 SER A C 1
ATOM 647 O O . SER A 1 90 ? -14.533 0.611 13.400 1.00 89.56 90 SER A O 1
ATOM 649 N N . LYS A 1 91 ? -15.824 2.376 13.914 1.00 89.06 91 LYS A N 1
ATOM 650 C CA . LYS A 1 91 ? -15.882 2.085 15.352 1.00 89.06 91 LYS A CA 1
ATOM 651 C C . LYS A 1 91 ? -16.618 0.762 15.594 1.00 89.06 91 LYS A C 1
ATOM 653 O O . LYS A 1 91 ? -17.644 0.519 14.963 1.00 89.06 91 LYS A O 1
ATOM 658 N N . VAL A 1 92 ? -16.064 -0.070 16.477 1.00 82.06 92 VAL A N 1
ATOM 659 C CA . VAL A 1 92 ? -16.656 -1.349 16.912 1.00 82.06 92 VAL A CA 1
ATOM 660 C C . VAL A 1 92 ? -17.536 -1.141 18.132 1.00 82.06 92 VAL A C 1
ATOM 662 O O . VAL A 1 92 ? -17.174 -0.2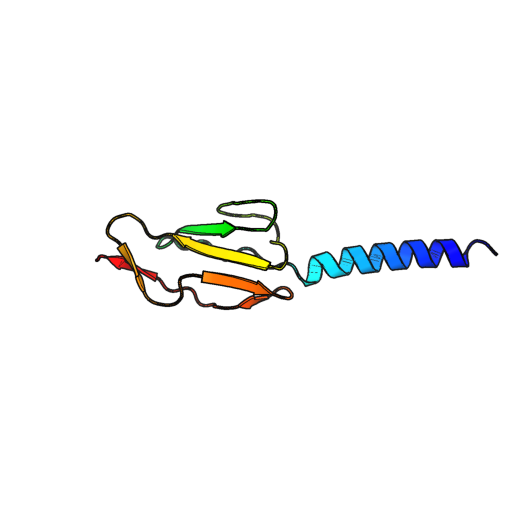76 18.964 1.00 82.06 92 VAL A O 1
#

Organism: Trichostrongylus colubriformis (NCBI:txid6319)

pLDDT: mean 82.98, std 12.8, range [55.72, 95.81]

Sequence (92 aa):
SGTMCRLLFFTLVVVIVVRQGYTSCPPIPDSPTARLMYTSSSSTQVGPTSPLEDGTIAKLKCPPGHKATGTATATCTAGKWIGLPLGDCSKV